Protein AF-A0A6G8Q2E4-F1 (afdb_monomer)

Secondary structure (DSSP, 8-state):
------------S-------------S-GGGB-TTTTTSSBSSSS-B-TTTTTSSB------

Mean predicted aligned error: 15.46 Å

Radius of gyration: 23.95 Å; Cα contacts (8 Å, |Δi|>4): 53; chains: 1; bounding box: 30×66×58 Å

Organism: NCBI:txid2653852

Solvent-accessible surface area (backbone atoms only — not comparable to full-atom values): 4322 Å² total; per-residue (Å²): 134,88,78,95,75,72,92,76,80,87,83,85,68,89,72,87,74,76,98,72,81,75,76,87,74,64,98,58,74,89,29,47,21,80,86,34,74,41,70,12,30,67,44,102,88,39,66,20,77,89,40,71,44,68,12,39,36,80,78,79,79,126

Structure (mmCIF, N/CA/C/O backbone):
data_AF-A0A6G8Q2E4-F1
#
_entry.id   AF-A0A6G8Q2E4-F1
#
loop_
_atom_site.group_PDB
_atom_site.id
_atom_site.type_symbol
_atom_site.label_atom_id
_atom_site.label_alt_id
_atom_site.label_comp_id
_atom_site.label_asym_id
_atom_site.label_entity_id
_atom_site.label_seq_id
_atom_site.pdbx_PDB_ins_code
_atom_site.Cartn_x
_atom_site.Cartn_y
_atom_site.Cartn_z
_atom_site.occupancy
_atom_site.B_iso_or_equiv
_atom_site.auth_seq_id
_atom_site.auth_comp_id
_atom_site.auth_asym_id
_atom_site.auth_atom_id
_atom_site.pdbx_PDB_model_num
ATOM 1 N N . MET A 1 1 ? 18.358 42.570 -49.440 1.00 59.84 1 MET A N 1
ATOM 2 C CA . MET A 1 1 ? 17.672 41.696 -50.416 1.00 59.84 1 MET A CA 1
ATOM 3 C C . MET A 1 1 ? 18.310 40.328 -50.269 1.00 59.84 1 MET A C 1
ATOM 5 O O . MET A 1 1 ? 19.535 40.302 -50.263 1.00 59.84 1 MET A O 1
ATOM 9 N N . SER A 1 2 ? 17.497 39.277 -50.094 1.00 62.09 2 SER A N 1
ATOM 10 C CA . SER A 1 2 ? 17.875 37.914 -49.654 1.00 62.09 2 SER A CA 1
ATOM 11 C C . SER A 1 2 ? 18.080 37.860 -48.126 1.00 62.09 2 SER A C 1
ATOM 13 O O . SER A 1 2 ? 18.989 38.498 -47.624 1.00 62.09 2 SER A O 1
ATOM 15 N N . GLU A 1 3 ? 17.269 37.216 -47.286 1.00 61.94 3 GLU A N 1
ATOM 16 C CA . GLU A 1 3 ? 16.381 36.074 -47.496 1.00 61.94 3 GLU A CA 1
ATOM 17 C C . GLU A 1 3 ? 15.209 36.103 -46.498 1.00 61.94 3 GLU A C 1
ATOM 19 O O . GLU A 1 3 ? 15.382 35.974 -45.289 1.00 61.94 3 GLU A O 1
ATOM 24 N N . GLU A 1 4 ? 13.998 36.235 -47.033 1.00 65.25 4 GLU A N 1
ATOM 25 C CA . GLU A 1 4 ? 12.735 35.977 -46.340 1.00 65.25 4 GLU A CA 1
ATOM 26 C C . GLU A 1 4 ? 12.495 34.458 -46.220 1.00 65.25 4 GLU A C 1
ATOM 28 O O . GLU A 1 4 ? 11.754 33.867 -47.007 1.00 65.25 4 GLU A O 1
ATOM 33 N N . ARG A 1 5 ? 13.119 33.793 -45.240 1.00 68.94 5 ARG A N 1
ATOM 34 C CA . ARG A 1 5 ? 12.823 32.385 -44.911 1.00 68.94 5 ARG A CA 1
ATOM 35 C C . ARG A 1 5 ? 11.877 32.312 -43.710 1.00 68.94 5 AR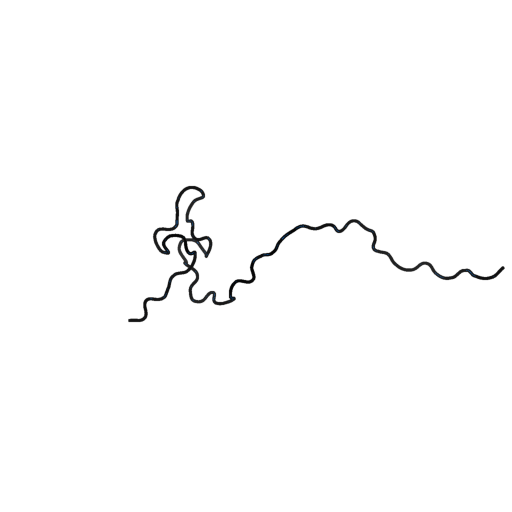G A C 1
ATOM 37 O O . ARG A 1 5 ? 12.309 32.433 -42.571 1.00 68.94 5 ARG A O 1
ATOM 44 N N . GLN A 1 6 ? 10.588 32.156 -44.024 1.00 62.22 6 GLN A N 1
ATOM 45 C CA . GLN A 1 6 ? 9.597 31.324 -43.317 1.00 62.22 6 GLN A CA 1
ATOM 46 C C . GLN A 1 6 ? 9.694 31.304 -41.773 1.00 62.22 6 GLN A C 1
ATOM 48 O O . GLN A 1 6 ? 10.480 30.564 -41.201 1.00 62.22 6 GLN A O 1
ATOM 53 N N . GLN A 1 7 ? 8.921 32.102 -41.032 1.00 63.34 7 GLN A N 1
ATOM 54 C CA . GLN A 1 7 ? 7.630 31.665 -40.456 1.00 63.34 7 GLN A CA 1
ATOM 55 C C . GLN A 1 7 ? 7.400 30.141 -40.473 1.00 63.34 7 GLN A C 1
ATOM 57 O O . GLN A 1 7 ? 7.041 29.576 -41.503 1.00 63.34 7 GLN A O 1
ATOM 62 N N . GLY A 1 8 ? 7.552 29.514 -39.307 1.00 54.50 8 GLY A N 1
ATOM 63 C CA . GLY A 1 8 ? 7.150 28.139 -39.022 1.00 54.50 8 GLY A CA 1
ATOM 64 C C . GLY A 1 8 ? 7.605 27.731 -37.620 1.00 54.50 8 GLY A C 1
ATOM 65 O O . GLY A 1 8 ? 8.748 27.985 -37.269 1.00 54.50 8 GLY A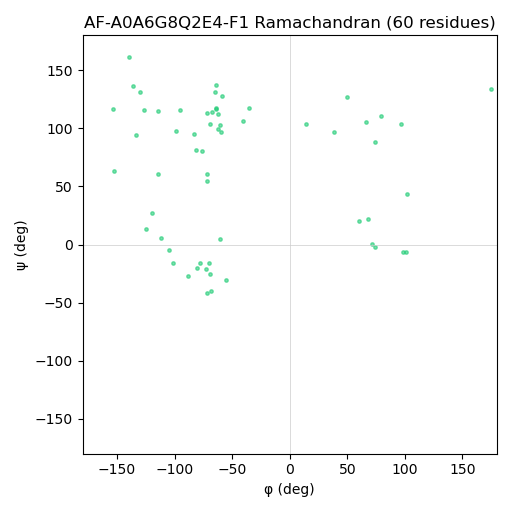 O 1
ATOM 66 N N . GLU A 1 9 ? 6.704 27.109 -36.858 1.00 55.75 9 GLU A N 1
ATOM 67 C CA . GLU A 1 9 ? 6.917 26.487 -35.538 1.00 55.75 9 GLU A CA 1
ATOM 68 C C . GLU A 1 9 ? 7.077 27.471 -34.359 1.00 55.75 9 GLU A C 1
ATOM 70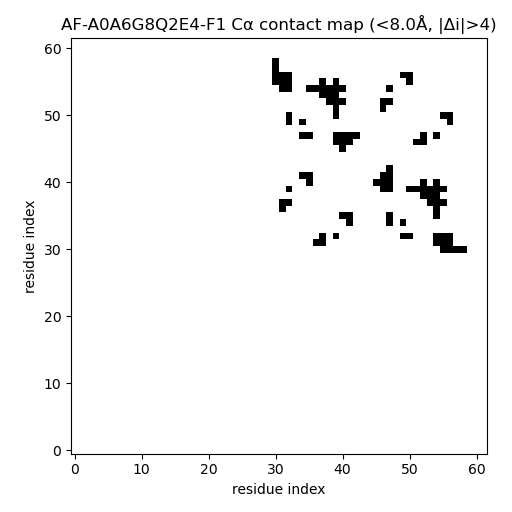 O O . GLU A 1 9 ? 8.156 27.950 -34.041 1.00 55.75 9 GLU A O 1
ATOM 75 N N . GLU A 1 10 ? 6.013 27.922 -33.683 1.00 55.56 10 GLU A N 1
ATOM 76 C CA . GLU A 1 10 ? 5.114 27.100 -32.847 1.00 55.56 10 GLU A CA 1
ATOM 77 C C . GLU A 1 10 ? 5.924 26.225 -31.868 1.00 55.56 10 GLU A C 1
ATOM 79 O O . GLU A 1 10 ? 6.763 25.450 -32.309 1.00 55.56 10 GLU A O 1
ATOM 84 N N . ARG A 1 11 ? 5.615 26.281 -30.557 1.00 60.22 11 ARG A N 1
ATOM 85 C CA . ARG A 1 11 ? 6.108 25.384 -29.467 1.00 60.22 11 ARG A CA 1
ATOM 86 C C . ARG A 1 11 ? 7.226 25.880 -28.540 1.00 60.22 11 ARG A C 1
ATOM 88 O O . ARG A 1 11 ? 8.078 25.108 -28.110 1.00 60.22 11 ARG A O 1
ATOM 95 N N . ARG A 1 12 ? 7.159 27.123 -28.071 1.00 55.03 12 ARG A N 1
ATOM 96 C CA . ARG A 1 12 ? 7.560 27.396 -26.668 1.00 55.03 12 ARG A CA 1
ATOM 97 C C . ARG A 1 12 ? 6.419 27.975 -25.848 1.00 55.03 12 ARG A C 1
ATOM 99 O O . ARG A 1 12 ? 6.619 28.692 -24.875 1.00 55.03 12 ARG A O 1
ATOM 106 N N . GLU A 1 13 ? 5.211 27.621 -26.270 1.00 49.66 13 GLU A N 1
ATOM 107 C CA . GLU A 1 13 ? 4.045 27.646 -25.414 1.00 49.66 13 GLU A CA 1
ATOM 108 C C . GLU A 1 13 ? 4.328 26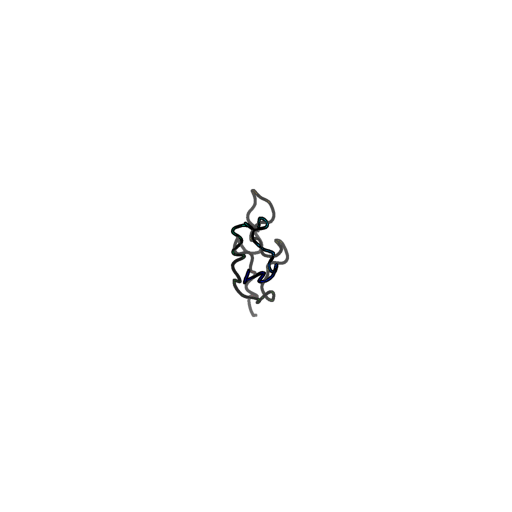.727 -24.227 1.00 49.66 13 GLU A C 1
ATOM 110 O O . GLU A 1 13 ? 4.797 25.599 -24.393 1.00 49.66 13 GLU A O 1
ATOM 115 N N . ALA A 1 14 ? 4.133 27.293 -23.043 1.00 58.06 14 ALA A N 1
ATOM 116 C CA . ALA A 1 14 ? 4.237 26.649 -21.754 1.00 58.06 14 ALA A CA 1
ATOM 117 C C . ALA A 1 14 ? 3.756 25.198 -21.807 1.00 58.06 14 ALA A C 1
ATOM 119 O O . ALA A 1 14 ? 2.584 24.947 -22.065 1.00 58.06 14 ALA A O 1
ATOM 120 N N . GLN A 1 15 ? 4.658 24.263 -21.537 1.00 58.78 15 GLN A N 1
ATOM 121 C CA . GLN A 1 15 ? 4.316 22.881 -21.232 1.00 58.78 15 GLN A CA 1
ATOM 122 C C . GLN A 1 15 ? 5.422 22.304 -20.350 1.00 58.78 15 GLN A C 1
ATOM 124 O O . GLN A 1 15 ? 6.129 21.366 -20.693 1.00 58.78 15 GLN A O 1
ATOM 129 N N . GLU A 1 16 ? 5.536 22.900 -19.168 1.00 65.75 16 GLU A N 1
ATOM 130 C CA . GLU A 1 16 ? 5.710 22.089 -17.972 1.00 65.75 16 GLU A CA 1
ATOM 131 C C . GLU A 1 16 ? 4.341 21.422 -17.728 1.00 65.75 16 GLU A C 1
ATOM 133 O O . GLU A 1 16 ? 3.345 22.114 -17.501 1.00 65.75 16 GLU A O 1
ATOM 138 N N . PRO A 1 17 ? 4.245 20.099 -17.856 1.00 61.19 17 PRO A N 1
ATOM 139 C C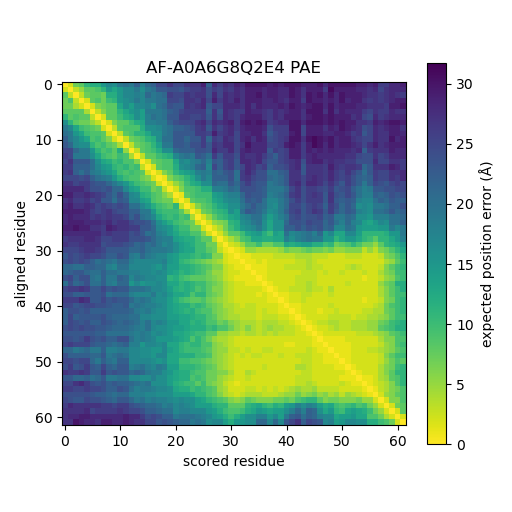A . PRO A 1 17 ? 3.612 19.328 -16.798 1.00 61.19 17 PRO A CA 1
ATOM 140 C C . PRO A 1 17 ? 4.604 18.240 -16.394 1.00 61.19 17 PRO A C 1
ATOM 142 O O . PRO A 1 17 ? 5.084 17.458 -17.205 1.00 61.19 17 PRO A O 1
ATOM 145 N N . GLY A 1 18 ? 5.092 18.284 -15.164 1.00 56.69 18 GLY A N 1
ATOM 146 C CA . GLY A 1 18 ? 4.298 17.749 -14.071 1.00 56.69 18 GLY A CA 1
ATOM 147 C C . GLY A 1 18 ? 4.795 16.330 -13.848 1.00 56.69 18 GLY A C 1
ATOM 148 O O . GLY A 1 18 ? 4.573 15.441 -14.659 1.00 56.69 18 GLY A O 1
ATOM 149 N N . GLY A 1 19 ? 5.583 16.150 -12.792 1.00 58.88 19 GLY A N 1
ATOM 150 C CA . GLY A 1 19 ? 6.080 14.842 -12.412 1.00 58.88 19 GLY A CA 1
ATOM 151 C C . GLY A 1 19 ? 4.913 13.917 -12.100 1.00 58.88 19 GLY A C 1
ATOM 152 O O . GLY A 1 19 ? 4.342 13.977 -11.018 1.00 58.88 19 GLY A O 1
ATOM 153 N N . GLU A 1 20 ? 4.601 13.027 -13.025 1.00 46.84 20 GLU A N 1
ATOM 154 C CA . GLU A 1 20 ? 3.777 11.864 -12.762 1.00 46.84 20 GLU A CA 1
ATOM 155 C C . GLU A 1 20 ? 4.473 10.665 -13.386 1.00 46.84 20 GLU A C 1
ATOM 157 O O . GLU A 1 20 ? 4.358 10.358 -14.567 1.00 46.84 20 GLU A O 1
ATOM 162 N N . THR A 1 21 ? 5.259 9.986 -12.557 1.00 52.56 21 THR A N 1
ATOM 163 C CA . THR A 1 21 ? 5.456 8.558 -12.749 1.00 52.56 21 THR A CA 1
ATOM 164 C C . THR A 1 21 ? 4.261 7.885 -12.075 1.00 52.56 21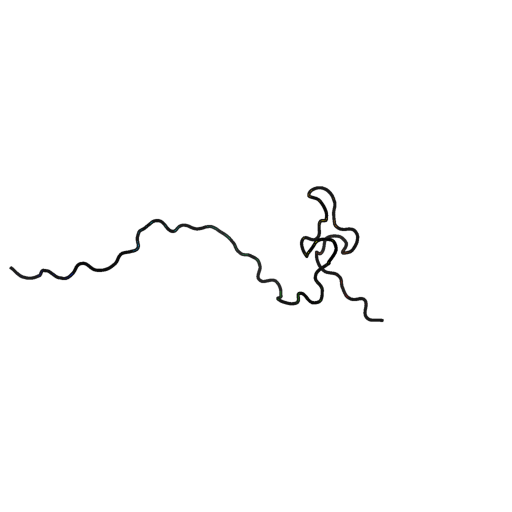 THR A C 1
ATOM 166 O O . THR A 1 21 ? 4.276 7.686 -10.858 1.00 52.56 21 THR A O 1
ATOM 169 N N . PRO A 1 22 ? 3.166 7.542 -12.778 1.00 58.41 22 PRO A N 1
ATOM 170 C CA . PRO A 1 22 ? 2.417 6.400 -12.323 1.00 58.41 22 PRO A CA 1
ATOM 171 C C . PRO A 1 22 ? 3.344 5.231 -12.616 1.00 58.41 22 PRO A C 1
ATOM 173 O O . PRO A 1 22 ? 3.551 4.852 -13.769 1.00 58.41 22 PRO A O 1
ATOM 176 N N . ALA A 1 23 ? 3.977 4.723 -11.560 1.00 55.66 23 ALA A N 1
ATOM 177 C CA . ALA A 1 23 ? 4.643 3.441 -11.580 1.00 55.66 23 ALA A CA 1
ATOM 178 C C . ALA A 1 23 ? 3.754 2.477 -12.373 1.00 55.66 23 ALA A C 1
ATOM 180 O O . ALA A 1 23 ? 2.693 2.067 -11.901 1.00 55.66 23 ALA A O 1
ATOM 181 N N . SER A 1 24 ? 4.173 2.152 -13.597 1.00 50.72 24 SER A N 1
ATOM 182 C CA . SER A 1 24 ? 3.582 1.094 -14.406 1.00 50.72 24 SER A CA 1
ATOM 183 C C . SER A 1 24 ? 3.996 -0.237 -13.777 1.00 50.72 24 SER A C 1
ATOM 185 O O . SER A 1 24 ? 4.728 -1.037 -14.355 1.00 50.72 24 SER A O 1
ATOM 187 N N . ALA A 1 25 ? 3.593 -0.430 -12.524 1.00 54.88 25 ALA A N 1
ATOM 188 C CA . ALA A 1 25 ? 3.788 -1.625 -11.741 1.00 54.88 25 ALA A CA 1
ATOM 189 C C . ALA A 1 25 ? 2.703 -2.617 -12.149 1.00 54.88 25 ALA A C 1
ATOM 191 O O . ALA A 1 25 ? 1.683 -2.730 -11.475 1.00 54.88 25 ALA A O 1
ATOM 192 N N . GLY A 1 26 ? 2.957 -3.304 -13.264 1.00 53.69 26 GLY A N 1
ATOM 193 C CA . GLY A 1 26 ? 2.287 -4.545 -13.638 1.00 53.69 26 GLY A CA 1
ATOM 194 C C . GLY A 1 26 ? 0.807 -4.373 -13.948 1.00 53.69 26 GLY A C 1
ATOM 195 O O . GLY A 1 26 ? -0.037 -4.250 -13.060 1.00 53.69 26 GLY A O 1
ATOM 196 N N . GLN A 1 27 ? 0.474 -4.419 -15.234 1.00 47.75 27 GLN A N 1
ATOM 197 C CA . GLN A 1 27 ? -0.898 -4.548 -15.722 1.00 47.75 27 GLN A CA 1
ATOM 198 C C . GLN A 1 27 ? -1.432 -5.971 -15.466 1.00 47.75 27 GLN A C 1
ATOM 200 O O . GLN A 1 27 ? -1.875 -6.670 -16.371 1.00 47.75 27 GLN A O 1
ATOM 205 N N . ASP A 1 28 ? -1.374 -6.408 -14.210 1.00 59.66 28 ASP A N 1
ATOM 206 C CA . ASP A 1 28 ? -1.935 -7.653 -13.700 1.00 59.66 28 ASP A CA 1
ATOM 207 C C . ASP A 1 28 ? -3.043 -7.277 -12.709 1.00 59.66 28 ASP A C 1
ATOM 209 O O . ASP A 1 28 ? -3.050 -7.602 -11.523 1.00 59.66 28 ASP A O 1
ATOM 213 N N . ASN A 1 29 ? -4.051 -6.571 -13.216 1.00 61.25 29 ASN A N 1
ATOM 214 C CA . ASN A 1 29 ? -5.300 -6.260 -12.511 1.00 61.25 29 ASN A CA 1
ATOM 215 C C . ASN A 1 29 ? -6.109 -7.508 -12.093 1.00 61.25 29 ASN A C 1
ATOM 217 O O . ASN A 1 29 ? -7.201 -7.381 -11.550 1.00 61.25 29 ASN A O 1
ATOM 221 N N . LYS A 1 30 ? -5.579 -8.717 -12.309 1.00 67.69 30 LYS A N 1
ATOM 222 C CA . LYS A 1 30 ? -6.163 -9.986 -11.855 1.00 67.69 30 LYS A CA 1
ATOM 223 C C . LYS A 1 30 ? -6.079 -10.172 -10.337 1.00 67.69 30 LYS A C 1
ATOM 225 O O . LYS A 1 30 ? -6.791 -11.007 -9.794 1.00 67.69 30 LYS A O 1
ATOM 230 N N . ASN A 1 31 ? -5.244 -9.381 -9.667 1.00 80.81 31 ASN A N 1
ATOM 231 C CA . ASN A 1 31 ? -4.994 -9.473 -8.230 1.00 80.81 31 ASN A CA 1
ATOM 232 C C . ASN A 1 31 ? -5.230 -8.145 -7.511 1.00 80.81 31 ASN A C 1
ATOM 234 O O . ASN A 1 31 ? -4.807 -7.985 -6.373 1.00 80.81 31 ASN A O 1
ATOM 238 N N . VAL A 1 32 ? -5.867 -7.166 -8.155 1.00 86.38 32 VAL A N 1
ATOM 239 C CA . VAL A 1 32 ? -6.205 -5.905 -7.486 1.00 86.38 32 VAL A CA 1
ATOM 240 C C . VAL A 1 32 ? -7.209 -6.186 -6.377 1.00 86.38 32 VAL A C 1
ATOM 242 O O . VAL A 1 32 ? -8.208 -6.869 -6.592 1.00 86.38 32 VAL A O 1
ATOM 245 N N . CYS A 1 33 ? -6.933 -5.657 -5.186 1.00 88.44 33 CYS A N 1
ATOM 246 C CA . CYS A 1 33 ? -7.854 -5.769 -4.066 1.00 88.44 33 CYS A CA 1
ATOM 247 C C . CYS A 1 33 ? -9.156 -5.015 -4.392 1.00 88.44 33 CYS A C 1
ATOM 249 O O . CYS A 1 33 ? -9.096 -3.794 -4.566 1.00 88.44 33 CYS A O 1
ATOM 251 N N . PRO A 1 34 ? -10.320 -5.689 -4.463 1.00 84.50 34 PRO A N 1
ATOM 252 C CA . PRO A 1 34 ? -11.580 -5.029 -4.800 1.00 84.50 34 PRO A CA 1
ATOM 253 C C . PRO A 1 34 ? -12.068 -4.093 -3.686 1.00 84.50 34 PRO A C 1
ATOM 255 O O . PRO A 1 34 ? -12.753 -3.123 -3.979 1.00 84.50 34 PRO A O 1
ATOM 258 N N . GLU A 1 35 ? -11.667 -4.334 -2.433 1.00 87.19 35 GLU A N 1
ATOM 259 C CA . GLU A 1 35 ? -12.068 -3.512 -1.281 1.00 87.19 35 GLU A CA 1
ATOM 260 C C . GLU A 1 35 ? -11.468 -2.105 -1.316 1.00 87.19 35 GLU A C 1
ATOM 262 O O . GLU A 1 35 ? -12.131 -1.133 -0.978 1.00 87.19 35 GLU A O 1
ATOM 267 N N . CYS A 1 36 ? -10.203 -1.980 -1.720 1.00 90.25 36 CYS A N 1
ATOM 268 C CA . CYS A 1 36 ? -9.511 -0.690 -1.784 1.00 90.25 36 CYS A CA 1
ATOM 269 C C . CYS A 1 36 ? -9.192 -0.238 -3.211 1.00 90.25 36 CYS A C 1
ATOM 271 O O . CYS A 1 36 ? -8.461 0.731 -3.395 1.00 90.25 36 CYS A O 1
ATOM 273 N N . GLY A 1 37 ? -9.651 -0.973 -4.227 1.00 85.50 37 GLY A N 1
ATOM 274 C CA . GLY A 1 37 ? -9.408 -0.660 -5.636 1.00 85.50 37 GLY A CA 1
ATOM 275 C C . GLY A 1 37 ? -7.932 -0.629 -6.045 1.00 85.50 37 GLY A C 1
ATOM 276 O O . GLY A 1 37 ? -7.591 -0.015 -7.052 1.00 85.50 37 GLY A O 1
ATOM 277 N N . GLY A 1 38 ? -7.041 -1.258 -5.275 1.00 86.62 38 GLY A N 1
ATOM 278 C CA . GLY A 1 38 ? -5.600 -1.237 -5.547 1.00 86.62 38 GLY A CA 1
ATOM 279 C C . GLY A 1 38 ? -4.795 -0.228 -4.733 1.00 86.62 38 GLY A C 1
ATOM 280 O O . GLY A 1 38 ? -3.568 -0.261 -4.781 1.00 86.62 38 GLY A O 1
ATOM 281 N N . SER A 1 39 ? -5.443 0.631 -3.944 1.00 87.88 39 SER A N 1
ATOM 282 C CA . SER A 1 39 ? -4.752 1.675 -3.175 1.00 87.88 39 SER A CA 1
ATOM 283 C C . SER A 1 39 ? -4.059 1.161 -1.907 1.00 87.88 39 SER A C 1
ATOM 285 O O . SER A 1 39 ? -3.254 1.870 -1.312 1.00 87.88 39 SER A O 1
ATOM 287 N N . GLY A 1 40 ? -4.400 -0.046 -1.443 1.00 88.56 40 GLY A N 1
ATOM 288 C CA . GLY A 1 40 ? -3.909 -0.600 -0.172 1.00 88.56 40 GLY A CA 1
ATOM 289 C C . GLY A 1 40 ? -4.548 0.033 1.069 1.00 88.56 40 GLY A C 1
ATOM 290 O O . GLY A 1 40 ? -4.306 -0.404 2.191 1.00 88.56 40 GLY A O 1
ATOM 291 N N . LYS A 1 41 ? -5.424 1.022 0.899 1.00 90.88 41 LYS A N 1
ATOM 292 C CA . LYS A 1 41 ? -6.096 1.741 1.983 1.00 90.88 41 LYS A CA 1
ATOM 293 C C . LYS A 1 41 ? -7.568 1.909 1.650 1.00 90.88 41 LYS A C 1
ATOM 295 O O . LYS A 1 41 ? -7.888 2.196 0.502 1.00 90.88 41 LYS A O 1
ATOM 300 N N . VAL A 1 42 ? -8.432 1.685 2.634 1.00 89.31 42 VAL A N 1
ATOM 301 C CA . VAL A 1 42 ? -9.880 1.929 2.493 1.00 89.31 42 VAL A CA 1
ATOM 302 C C . VAL A 1 42 ? -10.231 3.369 2.875 1.00 89.31 42 VAL A C 1
ATOM 304 O O . VAL A 1 42 ? -11.138 3.946 2.292 1.00 89.31 42 VAL A O 1
ATOM 307 N N . ASP A 1 43 ? -9.423 3.979 3.748 1.00 89.38 43 ASP A N 1
ATOM 308 C CA . ASP A 1 43 ? -9.520 5.372 4.183 1.00 89.38 43 ASP A CA 1
ATOM 309 C C . ASP A 1 43 ? -8.110 5.978 4.289 1.00 89.38 43 ASP A C 1
ATOM 311 O O . ASP A 1 43 ? -7.129 5.235 4.410 1.00 89.38 43 ASP A O 1
ATOM 315 N N . PRO A 1 44 ? -7.953 7.315 4.302 1.00 85.75 44 PRO A N 1
ATOM 316 C CA . PRO A 1 44 ? -6.640 7.949 4.467 1.00 85.75 44 PRO A CA 1
ATOM 317 C C . PRO A 1 44 ? -5.899 7.504 5.741 1.00 85.75 44 PRO A C 1
ATOM 319 O O . PRO A 1 44 ? -4.667 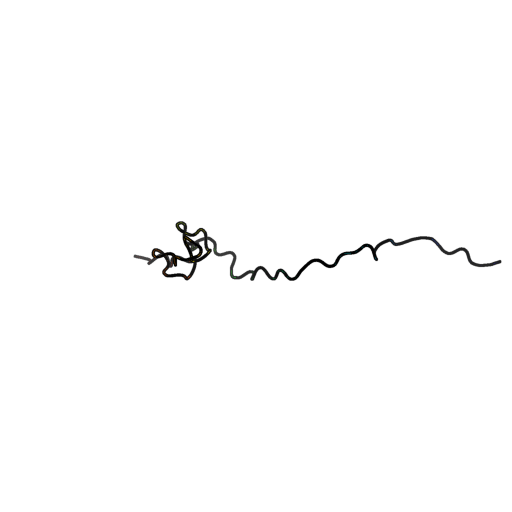7.426 5.740 1.00 85.75 44 PRO A O 1
ATOM 322 N N . GLU A 1 45 ? -6.644 7.167 6.794 1.00 91.44 45 GLU A N 1
ATOM 323 C CA . GLU A 1 45 ? -6.123 6.761 8.104 1.00 91.44 45 GLU A CA 1
ATOM 324 C C . GLU A 1 45 ? -6.169 5.237 8.323 1.00 91.44 45 GLU A C 1
ATOM 326 O O . GLU A 1 45 ? -5.462 4.720 9.189 1.00 91.44 45 GLU A O 1
ATOM 331 N N . THR A 1 46 ? -6.934 4.502 7.505 1.00 91.56 46 THR A N 1
ATOM 332 C CA . THR A 1 46 ? -7.178 3.064 7.689 1.00 91.56 46 THR A CA 1
ATOM 333 C C . THR A 1 46 ? -6.574 2.241 6.556 1.00 91.56 46 THR A C 1
ATOM 335 O O . THR A 1 46 ? -7.010 2.277 5.399 1.00 91.56 46 THR A O 1
ATOM 338 N N . THR A 1 47 ? -5.585 1.420 6.907 1.00 91.44 47 THR A N 1
ATOM 339 C CA . THR A 1 47 ? -5.014 0.411 6.008 1.00 91.44 47 THR A CA 1
ATOM 340 C C . THR A 1 47 ? -6.062 -0.640 5.658 1.00 91.44 47 THR A C 1
ATOM 342 O O . THR A 1 47 ? -6.794 -1.104 6.528 1.00 91.44 47 THR A O 1
ATOM 345 N N . CYS A 1 48 ? -6.126 -1.047 4.387 1.00 91.94 48 CYS A N 1
ATOM 346 C CA . CYS A 1 48 ? -7.100 -2.034 3.936 1.00 91.94 48 CYS A CA 1
ATOM 347 C C . CYS A 1 48 ? -6.838 -3.388 4.624 1.00 91.94 48 CYS A C 1
ATOM 349 O O . CYS A 1 48 ? -5.789 -3.987 4.369 1.00 91.94 48 CYS A O 1
ATOM 351 N N . PRO A 1 49 ? -7.768 -3.905 5.449 1.00 87.75 49 PRO A N 1
ATOM 352 C CA . PRO A 1 49 ? -7.557 -5.148 6.193 1.00 87.75 49 PRO A CA 1
ATOM 353 C C . PRO A 1 49 ? -7.619 -6.388 5.294 1.00 87.75 49 PRO A C 1
ATOM 355 O O . PRO A 1 49 ? -7.072 -7.426 5.643 1.00 87.75 49 PRO A O 1
ATOM 358 N N . ASN A 1 50 ? -8.258 -6.277 4.126 1.00 84.75 50 ASN A N 1
ATOM 359 C CA . ASN A 1 50 ? -8.445 -7.386 3.193 1.00 84.75 50 ASN A CA 1
ATOM 360 C C . ASN A 1 50 ? -7.138 -7.781 2.484 1.00 84.75 50 ASN A C 1
ATOM 362 O O . ASN A 1 50 ? -6.822 -8.957 2.362 1.00 84.75 50 ASN A O 1
ATOM 366 N N . CYS A 1 51 ? -6.346 -6.785 2.074 1.00 89.31 51 CYS A N 1
ATOM 367 C CA . CYS A 1 51 ? -5.031 -6.993 1.457 1.00 89.31 51 CYS A CA 1
ATOM 368 C C . CYS A 1 51 ? -3.854 -6.679 2.396 1.00 89.31 51 CYS A C 1
ATOM 370 O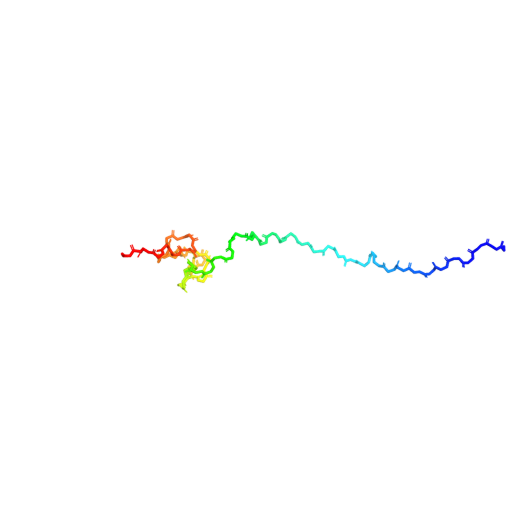 O . CYS A 1 51 ? -2.700 -6.858 2.022 1.00 89.31 51 CYS A O 1
ATOM 372 N N . G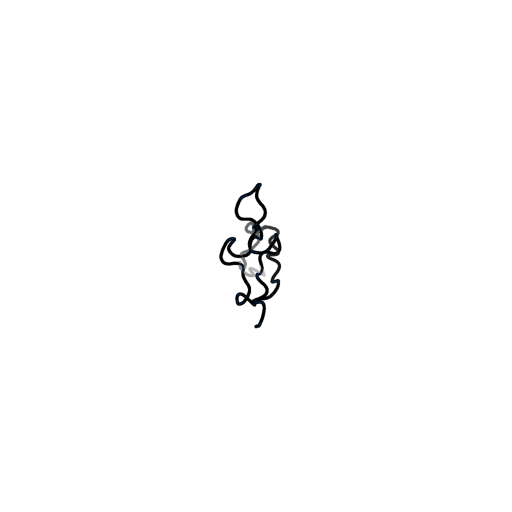LY A 1 52 ? -4.117 -6.165 3.600 1.00 86.50 52 GLY A N 1
ATOM 373 C CA . GLY A 1 52 ? -3.080 -5.804 4.570 1.00 86.50 52 GLY A CA 1
ATOM 374 C C . GLY A 1 52 ? -2.204 -4.614 4.163 1.00 86.50 52 GLY A C 1
ATOM 375 O O . GLY A 1 52 ? -1.092 -4.484 4.662 1.00 86.50 52 GLY A O 1
ATOM 376 N N . GLY A 1 53 ? -2.668 -3.746 3.258 1.00 88.19 53 GLY A N 1
ATOM 377 C CA . GLY A 1 53 ? -1.908 -2.563 2.828 1.00 88.19 53 GLY A CA 1
ATOM 378 C C . GLY A 1 53 ? -1.195 -2.676 1.486 1.00 88.19 53 GLY A C 1
ATOM 379 O O . GLY A 1 53 ? -0.668 -1.684 0.992 1.00 88.19 53 GLY A O 1
ATOM 380 N N . THR A 1 54 ? -1.199 -3.851 0.866 1.00 86.69 54 THR A N 1
ATOM 381 C CA . THR A 1 54 ? -0.461 -4.109 -0.381 1.00 86.69 54 THR A CA 1
ATOM 382 C C . THR A 1 54 ? -1.180 -3.599 -1.632 1.00 86.69 54 THR A C 1
ATOM 384 O O . THR A 1 54 ? -0.564 -3.465 -2.686 1.00 86.69 54 THR A O 1
ATOM 387 N N . GLY A 1 55 ? -2.497 -3.372 -1.545 1.00 87.62 55 GLY A N 1
ATOM 388 C CA . GLY A 1 55 ? -3.346 -3.063 -2.700 1.00 87.62 55 GLY A CA 1
ATOM 389 C C . GLY A 1 55 ? -3.587 -4.264 -3.619 1.00 87.62 55 GLY A C 1
ATOM 390 O O . GLY A 1 55 ? -4.301 -4.154 -4.614 1.00 87.62 55 GLY A O 1
ATOM 391 N N . LYS A 1 56 ? -3.038 -5.434 -3.286 1.00 87.19 56 LYS A N 1
ATOM 392 C CA . LYS A 1 56 ? -3.141 -6.644 -4.097 1.00 87.19 56 LYS A CA 1
ATOM 393 C C . LYS A 1 56 ? -3.585 -7.807 -3.218 1.00 87.19 56 LYS A C 1
ATOM 395 O O . LYS A 1 56 ? -3.037 -8.017 -2.141 1.00 87.19 56 LYS A O 1
ATOM 400 N N . VAL A 1 57 ? -4.588 -8.545 -3.669 1.00 83.06 57 VAL A N 1
ATOM 401 C CA . VAL A 1 57 ? -4.999 -9.805 -3.053 1.00 83.06 57 VAL A CA 1
ATOM 402 C C . VAL A 1 57 ? -4.320 -10.937 -3.807 1.00 83.06 57 VAL A C 1
ATOM 404 O O . VAL A 1 57 ? -4.529 -11.144 -5.006 1.00 83.06 57 VAL A O 1
ATOM 407 N N . GLU A 1 58 ? -3.455 -11.661 -3.107 1.00 73.69 58 GLU A N 1
ATOM 408 C CA . GLU A 1 58 ? -2.934 -12.917 -3.626 1.00 73.69 58 GLU A CA 1
ATOM 409 C C . GLU A 1 58 ? -4.133 -13.862 -3.643 1.00 73.69 58 GLU A C 1
ATOM 411 O O . GLU A 1 58 ? -4.725 -14.138 -2.597 1.00 73.69 58 GLU A O 1
ATOM 416 N N . ALA A 1 59 ? -4.573 -14.279 -4.831 1.00 63.94 59 ALA A N 1
ATOM 417 C CA . ALA A 1 59 ? -5.566 -15.332 -4.920 1.00 63.94 59 ALA A CA 1
ATOM 418 C C . ALA A 1 59 ? -4.897 -16.560 -4.304 1.00 63.94 59 ALA A C 1
ATOM 420 O O . ALA A 1 59 ? -4.044 -17.171 -4.944 1.00 63.94 59 ALA A O 1
ATOM 421 N N . VAL A 1 60 ? -5.198 -16.848 -3.036 1.00 59.47 60 VAL A N 1
ATOM 422 C CA . VAL A 1 60 ? -4.762 -18.071 -2.368 1.00 59.47 60 VAL A CA 1
ATOM 423 C C . VAL A 1 60 ? -5.356 -19.203 -3.196 1.00 59.47 60 VAL A C 1
ATOM 425 O O . VAL A 1 60 ? -6.549 -19.489 -3.115 1.00 59.47 60 VAL A O 1
ATOM 428 N N . GLY A 1 61 ? -4.535 -19.739 -4.098 1.00 53.88 61 GLY A N 1
ATOM 429 C CA . GLY A 1 61 ? -4.871 -20.881 -4.925 1.00 53.88 61 GLY A CA 1
ATOM 430 C C . GLY A 1 61 ? -5.103 -22.054 -3.991 1.00 53.88 61 GLY A C 1
ATOM 431 O O . GLY A 1 61 ? -4.175 -22.476 -3.304 1.00 53.88 61 GLY A O 1
ATOM 432 N N . TYR A 1 62 ? -6.357 -22.492 -3.923 1.00 43.91 62 TYR A N 1
ATOM 433 C CA . TYR A 1 62 ? -6.748 -23.756 -3.310 1.00 43.91 62 TYR A CA 1
ATOM 434 C C . TYR A 1 62 ? -6.161 -24.936 -4.084 1.00 43.91 62 TYR A C 1
ATOM 436 O O . TYR A 1 62 ? -6.138 -24.861 -5.336 1.00 43.91 62 TYR A O 1
#

InterPro domains:
  IPR036410 Heat shock protein DnaJ, cysteine-rich domain superfamily [SSF57938] (32-56)

pLDDT: mean 71.07, std 15.48, range [43.91, 91.94]

Foldseek 3Di:
DDDDDDDDDDPPPDDDDDDDDPPPPDPPLVFFDPCCRQQQANDPPGGDPQCNSRRGHDPPDD

Sequence (62 aa):
MSEERQQGEERREAQEPGGETPASAGQDNKNVCPECGGSGKVDPETTCPNCGGTGKVEAVGY